Protein AF-A0A433QJF9-F1 (afdb_monomer_lite)

Secondary structure (DSSP, 8-state):
--PPP---------EEEEE-TT--EEEEEPTTTTTGGGSHHHHHHHHHHHHHH-HHHHHHHHS-HHHHHHHHTTEEETTEEETTS--BHHHHHHHHHHHHEEEETTTTEEEE---HHHHHHHT--TT-SS-HHHHHHHHHHHHHHHTHHHHHTT--

Structure (mmCIF, N/CA/C/O backbone):
data_AF-A0A433QJF9-F1
#
_entry.id   AF-A0A433QJF9-F1
#
loop_
_atom_site.group_PDB
_atom_site.id
_atom_site.type_symbol
_atom_site.label_atom_id
_atom_site.label_alt_id
_atom_site.label_comp_id
_atom_site.label_asym_id
_atom_site.label_entity_id
_atom_site.label_seq_id
_atom_site.pdbx_PDB_ins_code
_atom_site.Cartn_x
_atom_site.Cartn_y
_atom_site.Cartn_z
_atom_site.occupancy
_atom_site.B_iso_or_equiv
_atom_site.auth_seq_id
_atom_site.auth_comp_id
_atom_site.auth_asym_id
_atom_site.auth_atom_id
_atom_site.pdbx_PDB_model_num
ATOM 1 N N . MET A 1 1 ? -22.453 13.146 -1.572 1.00 35.78 1 MET A N 1
ATOM 2 C CA . MET A 1 1 ? -21.966 11.965 -2.310 1.00 35.78 1 MET A CA 1
ATOM 3 C C . MET A 1 1 ? -21.131 12.486 -3.471 1.00 35.78 1 MET A C 1
ATOM 5 O O . MET A 1 1 ? -21.698 12.904 -4.468 1.00 35.78 1 MET A O 1
ATOM 9 N N . TYR A 1 2 ? -19.816 12.614 -3.287 1.00 28.72 2 TYR A N 1
ATOM 10 C CA . TYR A 1 2 ? -18.914 13.004 -4.372 1.00 28.72 2 TYR A CA 1
ATOM 11 C C . TYR A 1 2 ? -18.282 11.728 -4.903 1.00 28.72 2 TYR A C 1
ATOM 13 O O . TYR A 1 2 ? -17.454 11.107 -4.242 1.00 28.72 2 TYR A O 1
ATOM 21 N N . PHE A 1 3 ? -18.783 11.307 -6.057 1.00 38.41 3 PHE A N 1
ATOM 22 C CA . PHE A 1 3 ? -18.191 10.264 -6.869 1.00 38.41 3 PHE A CA 1
ATOM 23 C C . PHE A 1 3 ? -16.831 10.774 -7.340 1.00 38.41 3 PHE A C 1
ATOM 25 O O . PHE A 1 3 ? -16.748 11.871 -7.896 1.00 38.41 3 PHE A O 1
ATOM 32 N N . PHE A 1 4 ? -15.773 10.003 -7.097 1.00 43.47 4 PHE A N 1
ATOM 33 C CA . PHE A 1 4 ? -14.527 10.215 -7.815 1.00 43.47 4 PHE A CA 1
ATOM 34 C C . PHE A 1 4 ? -14.845 10.088 -9.302 1.00 43.47 4 PHE A C 1
ATOM 36 O O . PHE A 1 4 ? -15.421 9.099 -9.754 1.00 43.47 4 PHE A O 1
ATOM 43 N N . VAL A 1 5 ? -14.560 11.160 -10.030 1.00 37.94 5 VAL A N 1
ATOM 44 C CA . VAL A 1 5 ? -14.693 11.220 -11.476 1.00 37.94 5 VAL A CA 1
ATOM 45 C C . VAL A 1 5 ? -13.820 10.113 -12.052 1.00 37.94 5 VAL A C 1
ATOM 47 O O . VAL A 1 5 ? -12.610 10.104 -11.834 1.00 37.94 5 VAL A O 1
ATOM 50 N N . ASN A 1 6 ? -14.457 9.191 -12.775 1.00 42.88 6 ASN A N 1
ATOM 51 C CA . ASN A 1 6 ? -13.815 8.261 -13.692 1.00 42.88 6 ASN A CA 1
ATOM 52 C C . ASN A 1 6 ? -12.911 9.055 -14.639 1.00 42.88 6 ASN A C 1
ATOM 54 O O . ASN A 1 6 ? -13.376 9.627 -15.621 1.00 42.88 6 ASN A O 1
ATOM 58 N N . ASN A 1 7 ? -11.625 9.101 -14.322 1.00 39.06 7 ASN A N 1
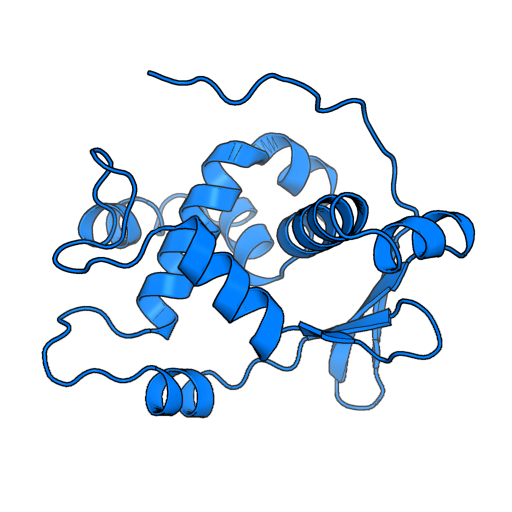ATOM 59 C CA . ASN A 1 7 ? -10.578 9.486 -15.255 1.00 39.06 7 ASN A CA 1
ATOM 60 C C . ASN A 1 7 ? -9.411 8.496 -15.137 1.00 39.06 7 ASN A C 1
ATOM 62 O O . ASN A 1 7 ? -8.244 8.868 -15.220 1.00 39.06 7 ASN A O 1
ATOM 66 N N . GLU A 1 8 ? -9.745 7.204 -15.007 1.00 44.09 8 GLU A N 1
ATOM 67 C CA . GLU A 1 8 ? -8.898 6.088 -15.443 1.00 44.09 8 GLU A CA 1
ATOM 68 C C . GLU A 1 8 ? -8.733 6.143 -16.977 1.00 44.09 8 GLU A C 1
ATOM 70 O O . GLU A 1 8 ? -9.030 5.194 -17.699 1.00 44.09 8 GLU A O 1
ATOM 75 N N . SER A 1 9 ? -8.266 7.270 -17.526 1.00 44.38 9 SER A N 1
ATOM 76 C CA . SER A 1 9 ? -7.564 7.196 -18.797 1.00 44.38 9 SER A CA 1
ATOM 77 C C . SER A 1 9 ? -6.344 6.330 -18.515 1.00 44.38 9 SER A C 1
ATOM 79 O O . SER A 1 9 ? -5.452 6.766 -17.787 1.00 44.38 9 SER A O 1
ATOM 81 N N . GLU A 1 10 ? -6.388 5.102 -19.015 1.00 51.16 10 GLU A N 1
ATOM 82 C CA . GLU A 1 10 ? -5.393 4.032 -19.006 1.00 51.16 10 GLU A CA 1
ATOM 83 C C . GLU A 1 10 ? -3.966 4.559 -19.249 1.00 51.16 10 GLU A C 1
ATOM 85 O O . GLU A 1 10 ? -3.392 4.452 -20.336 1.00 51.16 10 GLU A O 1
ATOM 90 N N . ARG A 1 11 ? -3.361 5.192 -18.242 1.00 63.88 11 ARG A N 1
ATOM 91 C CA . ARG A 1 11 ? -1.958 5.581 -18.306 1.00 63.88 11 ARG A CA 1
ATOM 92 C C . ARG A 1 11 ? -1.156 4.339 -17.987 1.00 63.88 11 ARG A C 1
ATOM 94 O O . ARG A 1 11 ? -0.933 3.994 -16.833 1.00 63.88 11 ARG A O 1
ATOM 101 N N . ASN A 1 12 ? -0.733 3.669 -19.049 1.00 76.81 12 ASN A N 1
ATOM 102 C CA . ASN A 1 12 ? 0.132 2.505 -18.962 1.00 76.81 12 ASN A CA 1
ATOM 103 C C . ASN A 1 12 ? 1.545 2.951 -18.581 1.00 76.81 12 ASN A C 1
ATOM 105 O O . ASN A 1 12 ? 2.399 3.179 -19.446 1.00 76.81 12 ASN A O 1
ATOM 109 N N . PHE A 1 13 ? 1.781 3.095 -17.279 1.00 88.12 13 PHE A N 1
ATOM 110 C CA . PHE A 1 13 ? 3.127 3.192 -16.735 1.00 88.12 13 PHE A CA 1
ATOM 111 C C . PHE A 1 13 ? 3.937 1.974 -17.174 1.00 88.12 13 PHE A C 1
ATOM 113 O O . PHE A 1 13 ? 3.467 0.835 -17.131 1.00 88.12 13 PHE A O 1
ATOM 120 N N . THR A 1 14 ? 5.168 2.210 -17.608 1.00 91.00 14 THR A N 1
ATOM 121 C CA . THR A 1 14 ? 6.115 1.122 -17.838 1.00 91.00 14 THR A CA 1
ATOM 122 C C . THR A 1 14 ? 6.835 0.876 -16.522 1.00 91.00 14 THR A C 1
ATOM 124 O O . THR A 1 14 ? 7.696 1.666 -16.153 1.00 91.00 14 THR A O 1
ATOM 127 N N . VAL A 1 15 ? 6.465 -0.184 -15.801 1.00 93.25 15 VAL A N 1
ATOM 128 C CA . VAL A 1 15 ? 7.045 -0.512 -14.489 1.00 93.25 15 VAL A CA 1
ATOM 129 C C . VAL A 1 15 ? 7.720 -1.873 -14.556 1.00 93.25 15 VAL A C 1
ATOM 131 O O . VAL A 1 15 ? 7.090 -2.855 -14.945 1.00 93.25 15 VAL A O 1
ATOM 134 N N . GLN A 1 16 ? 8.993 -1.921 -14.179 1.00 93.94 16 GLN A N 1
ATOM 135 C CA . GLN A 1 16 ? 9.732 -3.157 -13.965 1.00 93.94 16 GLN A CA 1
ATOM 136 C C . GLN A 1 16 ? 9.697 -3.513 -12.479 1.00 93.94 16 GLN A C 1
ATOM 138 O O . GLN A 1 16 ? 9.998 -2.678 -11.629 1.00 93.94 16 GLN A O 1
ATOM 143 N N . GLU A 1 17 ? 9.341 -4.759 -12.188 1.00 95.00 17 GLU A N 1
ATOM 144 C CA . GLU A 1 17 ? 9.287 -5.307 -10.835 1.00 95.00 17 GLU A CA 1
ATOM 145 C C . GLU A 1 17 ? 10.490 -6.220 -10.614 1.00 95.00 17 GLU A C 1
ATOM 147 O O . GLU A 1 17 ? 10.790 -7.069 -11.459 1.00 95.00 17 GLU A O 1
ATOM 152 N N . ALA A 1 18 ? 11.192 -6.041 -9.500 1.00 94.62 18 ALA A N 1
ATOM 153 C CA . ALA A 1 18 ? 12.363 -6.842 -9.160 1.00 94.62 18 ALA A CA 1
ATOM 154 C C . ALA A 1 18 ? 12.566 -6.911 -7.642 1.00 94.62 18 ALA A C 1
ATOM 156 O O . ALA A 1 18 ? 11.804 -6.337 -6.864 1.00 94.62 18 ALA A O 1
ATOM 157 N N . TYR A 1 19 ? 13.622 -7.603 -7.231 1.00 93.69 19 TYR A N 1
ATOM 158 C CA . TYR A 1 19 ? 14.161 -7.544 -5.879 1.00 93.69 19 TYR A CA 1
ATOM 159 C C . TYR A 1 19 ? 15.596 -7.027 -5.960 1.00 93.69 19 TYR A C 1
ATOM 161 O O . TYR A 1 19 ? 16.318 -7.398 -6.890 1.00 93.69 19 TYR A O 1
ATOM 169 N N . ASP A 1 20 ? 15.988 -6.144 -5.045 1.00 90.00 20 ASP A N 1
ATOM 170 C CA . ASP A 1 20 ? 17.374 -5.683 -4.952 1.00 90.00 20 ASP A CA 1
ATOM 171 C C . ASP A 1 20 ? 18.281 -6.720 -4.260 1.00 90.00 20 ASP A C 1
ATOM 173 O O . ASP A 1 20 ? 17.870 -7.848 -3.969 1.00 90.00 20 ASP A O 1
ATOM 177 N N . SER A 1 21 ? 19.546 -6.355 -4.034 1.00 89.88 21 SER A N 1
ATOM 178 C CA . SER A 1 21 ? 20.533 -7.225 -3.384 1.00 89.88 21 SER A CA 1
ATOM 179 C C . SER A 1 21 ? 20.188 -7.585 -1.941 1.00 89.88 21 SER A C 1
ATOM 181 O O . SER A 1 21 ? 20.640 -8.627 -1.470 1.00 89.88 21 SER A O 1
ATOM 183 N N . ASP A 1 22 ? 19.389 -6.758 -1.269 1.00 89.50 22 ASP A N 1
ATOM 184 C CA . ASP A 1 22 ? 18.980 -6.946 0.123 1.00 89.50 22 ASP A CA 1
ATOM 185 C C . ASP A 1 22 ? 17.639 -7.698 0.225 1.00 89.50 22 ASP A C 1
ATOM 187 O O . ASP A 1 22 ? 17.163 -8.021 1.315 1.00 89.50 22 ASP A O 1
ATOM 191 N N . GLY A 1 23 ? 17.049 -8.061 -0.921 1.00 91.56 23 GLY A N 1
ATOM 192 C CA . GLY A 1 23 ? 15.788 -8.791 -1.008 1.00 91.56 23 GLY A CA 1
ATOM 193 C C . GLY A 1 23 ? 14.556 -7.897 -0.864 1.00 91.56 23 GLY A C 1
ATOM 194 O O . GLY A 1 23 ? 13.447 -8.412 -0.678 1.00 91.56 23 GLY A O 1
ATOM 195 N N . CYS A 1 24 ? 14.713 -6.579 -0.973 1.00 92.00 24 CYS A N 1
ATOM 196 C CA . CYS A 1 24 ? 13.612 -5.627 -0.931 1.00 92.00 24 CYS A CA 1
ATOM 197 C C . CYS A 1 24 ? 12.914 -5.568 -2.293 1.00 92.00 24 CYS A C 1
ATOM 199 O O . CYS A 1 24 ? 13.543 -5.597 -3.351 1.00 92.00 24 CYS A O 1
ATOM 201 N N . PHE A 1 25 ? 11.581 -5.507 -2.280 1.00 94.94 25 PHE A N 1
ATOM 202 C CA . PHE A 1 25 ? 10.791 -5.422 -3.509 1.00 94.94 25 PHE A CA 1
ATOM 203 C C . PHE A 1 25 ? 10.943 -4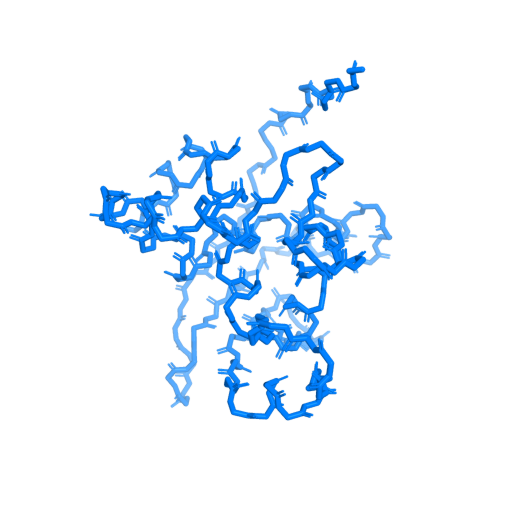.035 -4.135 1.00 94.94 25 PHE A C 1
ATOM 205 O O . PHE A 1 25 ? 10.813 -3.027 -3.442 1.00 94.94 25 PHE A O 1
ATOM 212 N N . THR A 1 26 ? 11.181 -3.983 -5.443 1.00 94.81 26 THR A N 1
ATOM 213 C CA . THR A 1 26 ? 11.459 -2.739 -6.163 1.00 94.81 26 THR A CA 1
ATOM 214 C C . THR A 1 26 ? 10.517 -2.531 -7.339 1.00 94.81 26 THR A C 1
ATOM 216 O O . THR A 1 26 ? 10.123 -3.478 -8.024 1.00 94.81 26 THR A O 1
ATOM 219 N N . LEU A 1 27 ? 10.177 -1.263 -7.576 1.00 94.75 27 LEU A N 1
ATOM 220 C CA . LEU A 1 27 ? 9.400 -0.796 -8.719 1.00 94.75 27 LEU A CA 1
ATOM 221 C C . LEU A 1 27 ? 10.200 0.267 -9.469 1.00 94.75 27 LEU A C 1
ATOM 223 O O . LEU A 1 27 ? 10.332 1.395 -8.995 1.00 94.75 27 LEU A O 1
ATOM 227 N N . THR A 1 28 ? 10.716 -0.078 -10.647 1.00 93.94 28 THR A N 1
ATOM 228 C CA . THR A 1 28 ? 11.453 0.852 -11.511 1.00 93.94 28 THR A CA 1
ATOM 229 C C . THR A 1 28 ? 10.557 1.361 -12.626 1.00 93.94 28 THR A C 1
ATOM 231 O O . THR A 1 28 ? 10.115 0.604 -13.491 1.00 93.94 28 THR A O 1
ATOM 234 N N . PHE A 1 29 ? 10.305 2.665 -12.625 1.00 92.38 29 PHE A N 1
ATOM 235 C CA . PHE A 1 29 ? 9.496 3.326 -13.638 1.00 92.38 29 PHE A CA 1
ATOM 236 C C . PHE A 1 29 ? 10.329 3.679 -14.873 1.00 92.38 29 PHE A C 1
ATOM 238 O O . PHE A 1 29 ? 11.474 4.125 -14.792 1.00 92.38 29 PHE A O 1
ATOM 245 N N . GLY A 1 30 ? 9.730 3.520 -16.050 1.00 90.75 30 GLY A N 1
ATOM 246 C CA . GLY A 1 30 ? 10.358 3.831 -17.322 1.00 90.75 30 GLY A CA 1
ATOM 247 C C . GLY A 1 30 ? 10.708 5.314 -17.447 1.00 90.75 30 GLY A C 1
ATOM 248 O O . GLY A 1 30 ? 10.026 6.196 -16.927 1.00 90.75 30 GLY A O 1
ATOM 249 N N . LYS A 1 31 ? 11.745 5.620 -18.235 1.00 89.06 31 LYS A N 1
ATOM 250 C CA . LYS A 1 31 ? 12.277 6.986 -18.409 1.00 89.06 31 LYS A CA 1
ATOM 251 C C . LYS A 1 31 ? 11.212 8.036 -18.763 1.00 89.06 31 LYS A C 1
ATOM 253 O O . LYS A 1 31 ? 11.314 9.186 -18.343 1.00 89.06 31 LYS A O 1
ATOM 258 N N . ARG A 1 32 ? 10.196 7.650 -19.542 1.00 88.00 32 ARG A N 1
ATOM 259 C CA . ARG A 1 32 ? 9.093 8.534 -19.962 1.00 88.00 32 ARG A CA 1
ATOM 260 C C . ARG A 1 32 ? 8.156 8.930 -18.814 1.00 88.00 32 ARG A C 1
ATOM 262 O O . ARG A 1 32 ? 7.504 9.968 -18.909 1.00 88.00 32 ARG A O 1
ATOM 269 N N . ASP A 1 33 ? 8.110 8.117 -17.763 1.00 88.81 33 ASP A N 1
ATOM 270 C CA . ASP A 1 33 ? 7.218 8.269 -16.616 1.00 88.81 33 ASP A CA 1
ATOM 271 C C . ASP A 1 33 ? 7.874 9.085 -15.489 1.00 88.81 33 ASP A C 1
ATOM 273 O O . ASP A 1 33 ? 7.182 9.683 -14.671 1.00 88.81 33 ASP A O 1
ATOM 277 N N . LEU A 1 34 ? 9.205 9.241 -15.515 1.00 86.81 34 LEU A N 1
ATOM 278 C CA . LEU A 1 34 ? 9.961 10.065 -14.559 1.00 86.81 34 LEU A CA 1
ATOM 279 C C . LEU A 1 34 ? 9.507 11.530 -14.512 1.00 86.81 34 LEU A C 1
ATOM 281 O O . LEU A 1 34 ? 9.717 12.213 -13.513 1.00 86.81 34 LEU A O 1
ATOM 285 N N . LYS A 1 35 ? 8.886 12.035 -15.585 1.00 86.69 35 LYS A N 1
ATOM 286 C CA . LYS A 1 35 ? 8.323 13.392 -15.610 1.00 86.69 35 LYS A CA 1
ATOM 287 C C . LYS A 1 35 ? 7.221 13.584 -14.562 1.00 86.69 35 LYS A C 1
ATOM 289 O O . LYS A 1 35 ? 7.098 14.682 -14.039 1.00 86.69 35 LYS A O 1
ATOM 294 N N . TYR A 1 36 ? 6.471 12.529 -14.235 1.00 85.75 36 TYR A N 1
ATOM 295 C CA . TYR A 1 36 ? 5.387 12.590 -13.256 1.00 85.75 36 TYR A CA 1
ATOM 296 C C . TYR A 1 36 ? 5.912 12.684 -11.826 1.00 85.75 36 TYR A C 1
ATOM 298 O O . TYR A 1 36 ? 5.277 13.295 -10.986 1.00 85.75 36 TYR A O 1
ATOM 306 N N . MET A 1 37 ? 7.113 12.171 -11.559 1.00 85.06 37 MET A N 1
ATOM 307 C CA . MET A 1 37 ? 7.726 12.263 -10.229 1.00 85.06 37 MET A CA 1
ATOM 308 C C . MET A 1 37 ? 8.176 13.683 -9.868 1.00 85.06 37 MET A C 1
ATOM 310 O O . MET A 1 37 ? 8.452 13.966 -8.709 1.00 85.06 37 MET A O 1
ATOM 314 N N . LYS A 1 38 ? 8.294 14.568 -10.864 1.00 80.81 38 LYS A N 1
ATOM 315 C CA . LYS A 1 38 ? 8.719 15.965 -10.688 1.00 80.81 38 LYS A CA 1
ATOM 316 C C . LYS A 1 38 ? 7.542 16.936 -10.587 1.00 80.81 38 LYS A C 1
ATOM 318 O O . LYS A 1 38 ? 7.764 18.123 -10.371 1.00 80.81 38 LYS A O 1
ATOM 323 N N . ASP A 1 39 ? 6.327 16.440 -10.789 1.00 82.19 39 ASP A N 1
ATOM 324 C CA . ASP A 1 39 ? 5.092 17.212 -10.829 1.00 82.19 39 ASP A CA 1
ATOM 325 C C . ASP A 1 39 ? 4.229 16.839 -9.610 1.00 82.19 39 ASP A C 1
ATOM 327 O O . ASP A 1 39 ? 3.951 15.651 -9.434 1.00 82.19 39 ASP A O 1
ATOM 331 N N . PRO A 1 40 ? 3.808 17.796 -8.760 1.00 78.12 40 PRO A N 1
ATOM 332 C CA . PRO A 1 40 ? 2.965 17.512 -7.596 1.00 78.12 40 PRO A CA 1
ATOM 333 C C . PRO A 1 40 ? 1.654 16.789 -7.927 1.00 78.12 40 PRO A C 1
ATOM 335 O O . PRO A 1 40 ? 1.205 15.967 -7.136 1.00 78.12 40 PRO A O 1
ATOM 338 N N . ASP A 1 41 ? 1.067 17.035 -9.099 1.00 80.31 41 ASP A N 1
ATOM 339 C CA . ASP A 1 41 ? -0.133 16.307 -9.534 1.00 80.31 41 ASP A CA 1
ATOM 340 C C . ASP A 1 41 ? 0.240 14.953 -10.169 1.00 80.31 41 ASP A C 1
ATOM 342 O O . ASP A 1 41 ? -0.496 13.966 -10.099 1.00 80.31 41 ASP A O 1
ATOM 346 N N . GLY A 1 42 ? 1.422 14.877 -10.784 1.00 84.56 42 GLY A N 1
ATOM 347 C CA . GLY A 1 42 ? 1.953 13.662 -11.391 1.00 84.56 42 GLY A CA 1
ATOM 348 C C . GLY A 1 42 ? 2.364 12.598 -10.371 1.00 84.56 42 GLY A C 1
ATOM 349 O O . GLY A 1 42 ? 2.192 11.406 -10.642 1.00 84.56 42 GLY A O 1
ATOM 350 N N . ILE A 1 43 ? 2.876 12.994 -9.203 1.00 87.19 43 ILE A N 1
ATOM 351 C CA . ILE A 1 43 ? 3.355 12.047 -8.189 1.00 87.19 43 ILE A CA 1
ATOM 352 C C . ILE A 1 43 ? 2.202 11.238 -7.587 1.00 87.19 43 ILE A C 1
ATOM 354 O O . ILE A 1 43 ? 2.385 10.057 -7.304 1.00 87.19 43 ILE A O 1
ATOM 358 N N . GLU A 1 44 ? 0.991 11.801 -7.499 1.00 90.00 44 GLU A N 1
ATOM 359 C CA . GLU A 1 44 ? -0.190 11.048 -7.057 1.00 90.00 44 GLU A CA 1
ATOM 360 C C . GLU A 1 44 ? -0.489 9.861 -7.987 1.00 90.00 44 GLU A C 1
ATOM 362 O O . GLU A 1 44 ? -0.850 8.781 -7.518 1.00 90.00 44 GLU A O 1
ATOM 367 N N . LEU A 1 45 ? -0.265 10.015 -9.298 1.00 91.38 45 LEU A N 1
ATOM 368 C CA . LEU A 1 45 ? -0.418 8.922 -10.265 1.00 91.38 45 LEU A CA 1
ATOM 369 C C . LEU A 1 45 ? 0.653 7.841 -10.079 1.00 91.38 45 LEU A C 1
ATOM 371 O O . LEU A 1 45 ? 0.363 6.655 -10.220 1.00 91.38 45 LEU A O 1
ATOM 375 N N . VAL A 1 46 ? 1.884 8.240 -9.748 1.00 91.56 46 VAL A N 1
ATOM 376 C CA . VAL A 1 46 ? 2.984 7.308 -9.446 1.00 91.56 46 VAL A CA 1
ATOM 377 C C . VAL A 1 46 ? 2.665 6.520 -8.177 1.00 91.56 46 VAL A C 1
ATOM 379 O O . VAL A 1 46 ? 2.753 5.296 -8.180 1.00 91.56 46 VAL A O 1
ATOM 382 N N . TYR A 1 47 ? 2.226 7.197 -7.118 1.00 93.75 47 TYR A N 1
ATOM 383 C CA . TYR A 1 47 ? 1.821 6.577 -5.857 1.00 93.75 47 TYR A CA 1
ATOM 384 C C . TYR A 1 47 ? 0.639 5.630 -6.022 1.00 93.75 47 TYR A C 1
ATOM 386 O O . TYR A 1 47 ? 0.653 4.524 -5.483 1.00 93.75 47 TYR A O 1
ATOM 394 N N . HIS A 1 48 ? -0.352 6.014 -6.824 1.00 94.62 48 HIS A N 1
ATOM 395 C CA . HIS A 1 48 ? -1.442 5.120 -7.186 1.00 94.62 48 HIS A CA 1
ATOM 396 C C . HIS A 1 48 ? -0.915 3.847 -7.871 1.00 94.62 48 HIS A C 1
ATOM 398 O O . HIS A 1 48 ? -1.274 2.738 -7.479 1.00 94.62 48 HIS A O 1
ATOM 404 N N . GLU A 1 49 ? -0.009 3.987 -8.843 1.00 95.06 49 GLU A N 1
ATOM 405 C CA . GLU A 1 49 ? 0.579 2.854 -9.568 1.00 95.06 49 GLU A CA 1
ATOM 406 C C . GLU A 1 49 ? 1.455 1.954 -8.668 1.00 95.06 49 GLU A C 1
ATOM 408 O O . GLU A 1 49 ? 1.491 0.736 -8.879 1.00 95.06 49 GLU A O 1
ATOM 413 N N . ILE A 1 50 ? 2.110 2.525 -7.646 1.00 95.56 50 ILE A N 1
ATOM 414 C CA . ILE A 1 50 ? 2.805 1.784 -6.578 1.00 95.56 50 ILE A CA 1
ATOM 415 C C . ILE A 1 50 ? 1.802 0.963 -5.766 1.00 95.56 50 ILE A C 1
ATOM 417 O O . ILE A 1 50 ? 1.985 -0.245 -5.617 1.00 95.56 50 ILE A O 1
ATOM 421 N N . LEU A 1 51 ? 0.715 1.577 -5.286 1.00 97.06 51 LEU A N 1
ATOM 422 C CA . LEU A 1 51 ? -0.303 0.886 -4.489 1.00 97.06 51 LEU A CA 1
ATOM 423 C C . LEU A 1 51 ? -0.979 -0.254 -5.264 1.00 97.06 51 LEU A C 1
ATOM 425 O O . LEU A 1 51 ? -1.238 -1.307 -4.684 1.00 97.06 51 LEU A O 1
ATOM 429 N N . LEU A 1 52 ? -1.196 -0.105 -6.577 1.00 96.50 52 LEU A N 1
ATOM 430 C CA . LEU A 1 52 ? -1.701 -1.192 -7.429 1.00 96.50 52 LEU A CA 1
ATOM 431 C C . LEU A 1 52 ? -0.773 -2.422 -7.455 1.00 96.50 52 LEU A C 1
ATOM 433 O O . LEU A 1 52 ? -1.236 -3.539 -7.703 1.00 96.50 52 LEU A O 1
ATOM 437 N N . ARG A 1 53 ? 0.529 -2.230 -7.203 1.00 96.19 53 ARG A N 1
ATOM 438 C CA . ARG A 1 53 ? 1.551 -3.293 -7.178 1.00 96.19 53 ARG A CA 1
ATOM 439 C C . ARG A 1 53 ? 2.001 -3.679 -5.785 1.00 96.19 53 ARG A C 1
ATOM 441 O O . ARG A 1 53 ? 2.815 -4.594 -5.644 1.00 96.19 53 ARG A O 1
ATOM 448 N N . ASP A 1 54 ? 1.477 -3.008 -4.767 1.00 96.44 54 ASP A N 1
ATOM 449 C CA . ASP A 1 54 ? 1.906 -3.221 -3.403 1.00 96.44 54 ASP A CA 1
ATOM 450 C C . ASP A 1 54 ? 1.652 -4.684 -2.986 1.00 96.44 54 ASP A C 1
ATOM 452 O O . ASP A 1 54 ? 0.553 -5.215 -3.199 1.00 96.44 54 ASP A O 1
ATOM 456 N N . PRO A 1 55 ? 2.643 -5.366 -2.383 1.00 94.94 55 PRO A N 1
ATOM 457 C CA . PRO A 1 55 ? 2.502 -6.760 -1.979 1.00 94.94 55 PRO A CA 1
ATOM 458 C C . PRO A 1 55 ? 1.312 -7.039 -1.049 1.00 94.94 55 PRO A C 1
ATOM 460 O O . PRO A 1 55 ? 0.717 -8.114 -1.132 1.00 94.94 55 PRO A O 1
ATOM 463 N N . ILE A 1 56 ? 0.939 -6.101 -0.171 1.00 94.50 56 ILE A N 1
ATOM 464 C CA . ILE A 1 56 ? -0.212 -6.248 0.732 1.00 94.50 56 ILE A CA 1
ATOM 465 C C . ILE A 1 56 ? -1.511 -6.132 -0.067 1.00 94.50 56 ILE A C 1
ATOM 467 O O . ILE A 1 56 ? -2.387 -6.985 0.075 1.00 94.50 56 ILE A O 1
ATOM 471 N N . VAL A 1 57 ? -1.609 -5.136 -0.951 1.00 94.88 57 VAL A N 1
ATOM 472 C CA . VAL A 1 57 ? -2.773 -4.941 -1.833 1.00 94.88 57 VAL A CA 1
ATOM 473 C C . VAL A 1 57 ? -2.982 -6.159 -2.734 1.00 94.88 57 VAL A C 1
ATOM 475 O O . VAL A 1 57 ? -4.079 -6.711 -2.803 1.00 94.88 57 VAL A O 1
ATOM 478 N N . ARG A 1 58 ? -1.920 -6.666 -3.363 1.00 93.62 58 ARG A N 1
ATOM 479 C CA . ARG A 1 58 ? -1.989 -7.876 -4.199 1.00 93.62 58 ARG A CA 1
ATOM 480 C C . ARG A 1 58 ? -2.301 -9.140 -3.402 1.00 93.62 58 ARG A C 1
ATOM 482 O O . ARG A 1 58 ? -2.932 -10.055 -3.932 1.00 93.62 58 ARG A O 1
ATOM 489 N N . LYS A 1 59 ? -1.904 -9.210 -2.127 1.00 91.88 59 LYS A N 1
ATOM 490 C CA . LYS A 1 59 ? -2.299 -10.319 -1.248 1.00 91.88 59 LYS A CA 1
ATOM 491 C C . LYS A 1 59 ? -3.815 -10.362 -1.058 1.00 91.88 59 LYS A C 1
ATOM 493 O O . LYS A 1 59 ? -4.386 -11.449 -1.070 1.00 91.88 59 LYS A O 1
ATOM 498 N N . PHE A 1 60 ? -4.475 -9.210 -0.960 1.00 91.31 60 PHE A N 1
ATOM 499 C CA . PHE A 1 60 ? -5.936 -9.143 -0.881 1.00 91.31 60 PHE A CA 1
ATOM 500 C C . PHE A 1 60 ? -6.619 -9.726 -2.120 1.00 91.31 60 PHE A C 1
ATOM 502 O O . PHE A 1 60 ? -7.586 -10.473 -1.978 1.00 91.31 60 PHE A O 1
ATOM 509 N N . ALA A 1 61 ? -6.059 -9.486 -3.308 1.00 89.25 61 ALA A N 1
ATOM 510 C CA . ALA A 1 61 ? -6.559 -10.060 -4.557 1.00 89.25 61 ALA A CA 1
ATOM 511 C C . ALA A 1 61 ? -6.470 -11.595 -4.607 1.00 89.25 61 ALA A C 1
ATOM 513 O O . ALA A 1 61 ? -7.283 -12.240 -5.268 1.00 89.25 61 ALA A O 1
ATOM 514 N N . ARG A 1 62 ? -5.491 -12.185 -3.908 1.00 84.50 62 ARG A N 1
ATOM 515 C CA . ARG A 1 62 ? -5.259 -13.639 -3.872 1.00 84.50 62 ARG A CA 1
ATOM 516 C C . ARG A 1 62 ? -6.085 -14.368 -2.805 1.00 84.50 62 ARG A C 1
ATOM 518 O O . ARG A 1 62 ? -6.278 -15.574 -2.924 1.00 84.50 62 ARG A O 1
ATOM 525 N N . SER A 1 63 ? -6.562 -13.677 -1.768 1.00 76.06 63 SER A N 1
ATOM 526 C CA . SER A 1 63 ? -7.260 -14.304 -0.633 1.00 76.06 63 SER A CA 1
ATOM 527 C C . SER A 1 63 ? -8.252 -13.343 0.038 1.00 76.06 63 SER A C 1
ATOM 529 O O . SER A 1 63 ? -8.017 -12.884 1.151 1.00 76.06 63 SER A O 1
ATOM 531 N N . SER A 1 64 ? -9.347 -13.003 -0.646 1.00 64.88 64 SER A N 1
ATOM 532 C CA . SER A 1 64 ? -10.230 -11.883 -0.278 1.00 64.88 64 SER A CA 1
ATOM 533 C C . SER A 1 64 ? -11.182 -12.138 0.900 1.00 64.88 64 SER A C 1
ATOM 535 O O . SER A 1 64 ? -11.546 -11.184 1.587 1.00 64.88 64 SER A O 1
ATOM 537 N N . ASN A 1 65 ? -11.599 -13.385 1.151 1.00 62.12 65 ASN A N 1
ATOM 538 C CA . ASN A 1 65 ? -12.722 -13.654 2.066 1.00 62.12 65 ASN A CA 1
ATOM 539 C C . ASN A 1 65 ? -12.413 -13.381 3.549 1.00 62.12 65 ASN A C 1
ATOM 541 O O . ASN A 1 65 ? -13.293 -12.907 4.262 1.00 62.12 65 ASN A O 1
ATOM 545 N N . ASP A 1 66 ? -11.175 -13.578 4.005 1.00 66.44 66 ASP A N 1
ATOM 546 C CA . ASP A 1 66 ? -10.825 -13.406 5.427 1.00 66.44 66 ASP A CA 1
ATOM 547 C C . ASP A 1 66 ? -10.563 -11.940 5.820 1.00 66.44 66 ASP A C 1
ATOM 549 O O . ASP A 1 66 ? -10.576 -11.583 7.001 1.00 66.44 66 ASP A O 1
ATOM 553 N N . TYR A 1 67 ? -10.317 -11.062 4.844 1.00 69.88 67 TYR A N 1
ATOM 554 C CA . TYR A 1 67 ? -9.926 -9.675 5.106 1.00 69.88 67 TYR A CA 1
ATOM 555 C C . TYR A 1 67 ? -11.110 -8.728 5.272 1.00 69.88 67 TYR A C 1
ATOM 557 O O . TYR A 1 67 ? -11.012 -7.773 6.045 1.00 69.88 67 TYR A O 1
ATOM 565 N N . TRP A 1 68 ? -12.232 -8.997 4.599 1.00 67.19 68 TRP A N 1
ATOM 566 C CA . TRP A 1 68 ? -13.411 -8.135 4.672 1.00 67.19 68 TRP A CA 1
ATOM 567 C C . TRP A 1 68 ? -13.969 -8.038 6.094 1.00 67.19 68 TRP A C 1
ATOM 569 O O . TRP A 1 68 ? -14.121 -6.934 6.618 1.00 67.19 68 TRP A O 1
ATOM 579 N N . GLU A 1 69 ? -14.209 -9.181 6.739 1.00 71.38 69 GLU A N 1
ATOM 580 C CA . GLU A 1 69 ? -14.758 -9.220 8.101 1.00 71.38 69 GLU A CA 1
ATOM 581 C C . GLU A 1 69 ? -13.819 -8.545 9.105 1.00 71.38 69 GLU A C 1
ATOM 583 O O . GLU A 1 69 ? -14.259 -7.801 9.983 1.00 71.38 69 GLU A O 1
ATOM 588 N N . ARG A 1 70 ? -12.504 -8.713 8.923 1.00 79.75 70 ARG A N 1
ATOM 589 C CA . ARG A 1 70 ? -11.502 -8.070 9.772 1.00 79.75 70 ARG A CA 1
ATOM 590 C C . ARG A 1 70 ? -11.476 -6.550 9.598 1.00 79.75 70 ARG A C 1
ATOM 592 O O . ARG A 1 70 ? -11.459 -5.828 10.592 1.00 79.75 70 ARG A O 1
ATOM 599 N N . TYR A 1 71 ? -11.442 -6.048 8.362 1.00 83.00 71 TYR A N 1
ATOM 600 C CA . TYR A 1 71 ? -11.239 -4.615 8.129 1.00 83.00 71 TYR A CA 1
ATOM 601 C C . TYR A 1 71 ? -12.514 -3.785 8.236 1.00 83.00 71 TYR A C 1
ATOM 603 O O . TYR A 1 71 ? -12.447 -2.606 8.583 1.00 83.00 71 TYR A O 1
ATOM 611 N N . ARG A 1 72 ? -13.688 -4.396 8.057 1.00 79.31 72 ARG A N 1
ATOM 612 C CA . ARG A 1 72 ? -14.972 -3.727 8.296 1.00 79.31 72 ARG A CA 1
ATOM 613 C C . ARG A 1 72 ? -15.103 -3.203 9.727 1.00 79.31 72 ARG A C 1
ATOM 615 O O . ARG A 1 72 ? -15.667 -2.133 9.920 1.00 79.31 72 ARG A O 1
ATOM 622 N N . ALA A 1 73 ? -14.555 -3.913 10.715 1.00 85.06 73 ALA A N 1
ATOM 623 C CA . ALA A 1 73 ? -14.595 -3.490 12.116 1.00 85.06 73 ALA A CA 1
ATOM 624 C C . ALA A 1 73 ? -13.740 -2.239 12.405 1.00 85.06 73 ALA A C 1
ATOM 626 O O . ALA A 1 73 ? -14.020 -1.515 13.358 1.00 85.06 73 ALA A O 1
ATOM 627 N N . VAL A 1 74 ? -12.721 -1.965 11.582 1.00 89.31 74 VAL A N 1
ATOM 628 C CA . VAL A 1 74 ? -11.788 -0.838 11.770 1.00 89.31 74 VAL A CA 1
ATOM 629 C C . VAL A 1 74 ? -12.039 0.332 10.813 1.00 89.31 74 VAL A C 1
ATOM 631 O O . VAL A 1 74 ? -11.429 1.388 10.975 1.00 89.31 74 VAL A O 1
ATOM 634 N N . ILE A 1 75 ? -12.960 0.193 9.852 1.00 91.62 75 ILE A N 1
ATOM 635 C CA . ILE A 1 75 ? -13.320 1.233 8.877 1.00 91.62 75 ILE A CA 1
ATOM 636 C C . ILE A 1 75 ? -14.705 1.796 9.195 1.00 91.62 75 ILE A C 1
ATOM 638 O O . ILE A 1 75 ? -15.706 1.085 9.216 1.00 91.62 75 ILE A O 1
ATOM 642 N N . ARG A 1 76 ? -14.787 3.118 9.344 1.00 90.75 76 ARG A N 1
ATOM 643 C CA . ARG A 1 76 ? -16.046 3.865 9.314 1.00 90.75 76 ARG A CA 1
ATOM 644 C C . ARG A 1 76 ? -16.248 4.427 7.910 1.00 90.75 76 ARG A C 1
ATOM 646 O O . ARG A 1 76 ? -15.341 5.060 7.386 1.00 90.75 76 ARG A O 1
ATOM 653 N N . THR A 1 77 ? -17.421 4.225 7.314 1.00 87.38 77 THR A N 1
ATOM 654 C CA . THR A 1 77 ? -17.722 4.659 5.935 1.00 87.38 77 THR A CA 1
ATOM 655 C C . THR A 1 77 ? -18.231 6.101 5.841 1.00 87.38 77 THR A C 1
ATOM 657 O O . THR A 1 77 ? -18.057 6.739 4.807 1.00 87.38 77 THR A O 1
ATOM 660 N N . GLU A 1 78 ? -18.806 6.651 6.918 1.00 88.12 78 GLU A N 1
ATOM 661 C CA . GLU A 1 78 ? -19.386 8.002 6.935 1.00 88.12 78 GLU A CA 1
ATOM 662 C C . GLU A 1 78 ? -18.946 8.828 8.169 1.00 88.12 78 GLU A C 1
ATOM 664 O O . GLU A 1 78 ? -19.483 8.650 9.274 1.00 88.12 78 GLU A O 1
ATOM 669 N N . PRO A 1 79 ? -17.959 9.742 8.024 1.00 89.50 79 PRO A N 1
ATOM 670 C CA . PRO A 1 79 ? -17.065 9.891 6.865 1.00 89.50 79 PRO A CA 1
ATOM 671 C C . PRO A 1 79 ? -16.082 8.713 6.758 1.00 89.50 79 PRO A C 1
ATOM 673 O O . PRO A 1 79 ? -15.833 8.048 7.760 1.00 89.50 79 PRO A O 1
ATOM 676 N N . LEU A 1 80 ? -15.501 8.492 5.573 1.00 92.38 80 LEU A N 1
ATOM 677 C CA . LEU A 1 80 ? -14.537 7.416 5.330 1.00 92.38 80 LEU A CA 1
ATOM 678 C C . LEU A 1 80 ? -13.231 7.632 6.122 1.00 92.38 80 LEU A C 1
ATOM 680 O O . LEU A 1 80 ? -12.436 8.519 5.794 1.00 92.38 80 LEU A O 1
ATOM 684 N N . ARG A 1 81 ? -13.020 6.845 7.182 1.00 93.88 81 ARG A N 1
ATOM 685 C CA . ARG A 1 81 ? -11.881 6.962 8.114 1.00 93.88 81 ARG A CA 1
ATOM 686 C C . ARG A 1 81 ? -11.687 5.698 8.954 1.00 93.88 81 ARG A C 1
ATOM 688 O O . ARG A 1 81 ? -12.546 4.819 8.954 1.00 93.88 81 ARG A O 1
ATOM 695 N N . ILE A 1 82 ? -10.605 5.647 9.724 1.00 93.44 82 ILE A N 1
ATOM 696 C CA . ILE A 1 82 ? -10.411 4.625 10.761 1.00 93.44 82 ILE A CA 1
ATOM 697 C C . ILE A 1 82 ? -11.376 4.875 11.932 1.00 93.44 82 ILE A C 1
ATOM 699 O O . ILE A 1 82 ? -11.643 6.020 12.315 1.00 93.44 82 ILE A O 1
ATOM 703 N N . VAL A 1 83 ? -11.970 3.806 12.465 1.00 90.56 83 VAL A N 1
ATOM 704 C CA . VAL A 1 83 ? -12.966 3.880 13.544 1.00 90.56 83 VAL A CA 1
ATOM 705 C C . VAL A 1 83 ? -12.386 4.561 14.786 1.00 90.56 83 VAL A C 1
ATOM 707 O O . VAL A 1 83 ? -11.236 4.344 15.141 1.00 90.56 83 VAL A O 1
ATOM 710 N N . ASN A 1 84 ? -13.187 5.399 15.447 1.00 85.62 84 ASN A N 1
ATOM 711 C CA . ASN A 1 84 ? -12.818 6.133 16.666 1.00 85.62 84 ASN A CA 1
ATOM 712 C C . ASN A 1 84 ? -11.574 7.035 16.574 1.00 85.62 84 ASN A C 1
ATOM 714 O O . ASN A 1 84 ? -11.180 7.598 17.589 1.00 85.62 84 ASN A O 1
ATOM 718 N N . THR A 1 85 ? -11.023 7.272 15.381 1.00 86.56 85 THR A N 1
ATOM 719 C CA . THR A 1 85 ? -9.930 8.228 15.176 1.00 86.56 85 THR A CA 1
ATOM 720 C C . THR A 1 85 ? -10.342 9.349 14.215 1.00 86.56 85 THR A C 1
ATOM 722 O O . THR A 1 85 ? -11.453 9.391 13.665 1.00 86.56 85 THR A O 1
ATOM 725 N N . ARG A 1 86 ? -9.438 10.312 14.011 1.00 88.31 86 ARG A N 1
ATOM 726 C CA . ARG A 1 86 ? -9.554 11.334 12.955 1.00 88.31 86 ARG A CA 1
ATOM 727 C C . ARG A 1 86 ? -8.817 10.938 11.670 1.00 88.31 86 ARG A C 1
ATOM 729 O O . ARG A 1 86 ? -8.797 11.731 10.730 1.00 88.31 86 ARG A O 1
ATOM 736 N N . TRP A 1 87 ? -8.231 9.743 11.617 1.00 91.56 87 TRP A N 1
ATOM 737 C CA . TRP A 1 87 ? -7.379 9.304 10.516 1.00 91.56 87 TRP A CA 1
ATOM 738 C C . TRP A 1 87 ? -8.201 8.993 9.272 1.00 91.56 87 TRP A C 1
ATOM 740 O O . TRP A 1 87 ? -8.888 7.973 9.181 1.00 91.56 87 TRP A O 1
ATOM 750 N N . LYS A 1 88 ? -8.138 9.898 8.297 1.00 95.06 88 LYS A N 1
ATOM 751 C CA . LYS A 1 88 ? -8.712 9.683 6.968 1.00 95.06 88 LYS A CA 1
ATOM 752 C C . LYS A 1 88 ? -7.926 8.586 6.256 1.00 95.06 88 LYS A C 1
ATOM 754 O O . LYS A 1 88 ? -6.705 8.556 6.359 1.00 95.06 88 LYS A O 1
ATOM 759 N N . ILE A 1 89 ? -8.617 7.758 5.471 1.00 94.88 89 ILE A N 1
ATOM 760 C CA . ILE A 1 89 ? -7.977 6.684 4.693 1.00 94.88 89 ILE A CA 1
ATOM 761 C C . ILE A 1 89 ? -6.850 7.227 3.806 1.00 94.88 89 ILE A C 1
ATOM 763 O O . ILE A 1 89 ? -5.774 6.647 3.796 1.00 94.88 89 ILE A O 1
ATOM 767 N N . LYS A 1 90 ? -7.064 8.368 3.132 1.00 93.62 90 LYS A N 1
ATOM 768 C CA . LYS A 1 90 ? -6.030 9.000 2.298 1.00 93.62 90 LYS A CA 1
ATOM 769 C C . LYS A 1 90 ? -4.760 9.312 3.097 1.00 93.62 90 LYS A C 1
ATOM 771 O O . LYS A 1 90 ? -3.693 8.900 2.683 1.00 93.62 90 LYS A O 1
ATOM 776 N N . ASN A 1 91 ? -4.887 9.969 4.252 1.00 94.44 91 ASN A N 1
ATOM 777 C CA . ASN A 1 91 ? -3.733 10.339 5.073 1.00 94.44 91 ASN A CA 1
ATOM 778 C C . ASN A 1 91 ? -2.934 9.104 5.509 1.00 94.44 91 ASN A C 1
ATOM 780 O O . ASN A 1 91 ? -1.720 9.106 5.415 1.00 94.44 91 ASN A O 1
ATOM 784 N N . VAL A 1 92 ? -3.623 8.027 5.903 1.00 95.38 92 VAL A N 1
ATOM 785 C CA . VAL A 1 92 ? -2.965 6.767 6.282 1.00 95.38 92 VAL A CA 1
ATOM 786 C C . VAL A 1 92 ? -2.209 6.142 5.102 1.00 95.38 92 VAL A C 1
ATOM 788 O O . VAL A 1 92 ? -1.149 5.556 5.299 1.00 95.38 92 VAL A O 1
ATOM 791 N N . LEU A 1 93 ? -2.742 6.241 3.879 1.00 96.50 93 LEU A N 1
ATOM 792 C CA . LEU A 1 93 ? -2.040 5.784 2.675 1.00 96.50 93 LEU A CA 1
ATOM 793 C C . LEU A 1 93 ? -0.842 6.674 2.337 1.00 96.50 93 LEU A C 1
ATOM 795 O O . LEU A 1 93 ? 0.188 6.139 1.943 1.00 96.50 93 LEU A O 1
ATOM 799 N N . ASP A 1 94 ? -0.977 7.993 2.494 1.00 93.69 94 ASP A N 1
ATOM 800 C CA . ASP A 1 94 ? 0.111 8.949 2.270 1.00 93.69 94 ASP A CA 1
ATOM 801 C C . ASP A 1 94 ? 1.273 8.671 3.252 1.00 93.69 94 ASP A C 1
ATOM 803 O O . ASP A 1 94 ? 2.414 8.544 2.812 1.00 93.69 94 ASP A O 1
ATOM 807 N N . ASP A 1 95 ? 0.975 8.471 4.546 1.00 94.44 95 ASP A N 1
ATOM 808 C CA . ASP A 1 95 ? 1.956 8.094 5.580 1.00 94.44 95 ASP A CA 1
ATOM 809 C C . ASP A 1 95 ? 2.605 6.734 5.266 1.00 94.44 95 ASP A C 1
ATOM 811 O O . ASP A 1 95 ? 3.822 6.583 5.319 1.00 94.44 95 ASP A O 1
ATOM 815 N N . TYR A 1 96 ? 1.806 5.735 4.869 1.00 96.69 96 TYR A N 1
ATOM 816 C CA . TYR A 1 96 ? 2.339 4.436 4.454 1.00 96.69 96 TYR A CA 1
ATOM 817 C C . TYR A 1 96 ? 3.290 4.560 3.265 1.00 96.69 96 TYR A C 1
ATOM 819 O O . TYR A 1 96 ? 4.343 3.941 3.273 1.00 96.69 96 TYR A O 1
ATOM 827 N N . LEU A 1 97 ? 2.933 5.324 2.232 1.00 95.12 97 LEU A N 1
ATOM 828 C CA . LEU A 1 97 ? 3.778 5.494 1.052 1.00 95.12 97 LEU A CA 1
ATOM 829 C C . LEU A 1 97 ? 5.097 6.188 1.392 1.00 95.12 97 LEU A C 1
ATOM 831 O O . LEU A 1 97 ? 6.131 5.759 0.891 1.00 95.12 97 LEU A O 1
ATOM 835 N N . ALA A 1 98 ? 5.064 7.218 2.237 1.00 91.94 98 ALA A N 1
ATOM 836 C CA . ALA A 1 98 ? 6.263 7.944 2.647 1.00 91.94 98 ALA A CA 1
ATOM 837 C C . ALA A 1 98 ? 7.259 7.050 3.403 1.00 91.94 98 ALA A C 1
ATOM 839 O O . ALA A 1 98 ? 8.454 7.107 3.125 1.00 91.94 98 ALA A O 1
ATOM 840 N N . GLU A 1 99 ? 6.759 6.200 4.302 1.00 92.50 99 GLU A N 1
ATOM 841 C CA . GLU A 1 99 ? 7.597 5.376 5.183 1.00 92.50 99 GLU A CA 1
ATOM 842 C C . GLU A 1 99 ? 7.941 4.004 4.589 1.00 92.50 99 GLU A C 1
ATOM 844 O O . GLU A 1 99 ? 9.010 3.458 4.827 1.00 92.50 99 GLU A O 1
ATOM 849 N N . ALA A 1 100 ? 7.036 3.403 3.814 1.00 94.38 100 ALA A N 1
ATOM 850 C CA . ALA A 1 100 ? 7.229 2.055 3.279 1.00 94.38 100 ALA A CA 1
ATOM 851 C C . ALA A 1 100 ? 7.957 2.025 1.935 1.00 94.38 100 ALA A C 1
ATOM 853 O O . ALA A 1 100 ? 8.398 0.949 1.528 1.00 94.38 100 ALA A O 1
ATOM 854 N N . TRP A 1 101 ? 8.008 3.147 1.213 1.00 93.88 101 TRP A N 1
ATOM 855 C CA . TRP A 1 101 ? 8.527 3.210 -0.150 1.00 93.88 101 TRP A CA 1
ATOM 856 C C . TRP A 1 101 ? 9.579 4.309 -0.297 1.00 93.88 101 TRP A C 1
ATOM 858 O O . TRP A 1 101 ? 9.289 5.439 -0.694 1.00 93.88 101 TRP A O 1
ATOM 868 N N . GLY A 1 102 ? 10.834 3.938 -0.048 1.00 86.56 102 GLY A N 1
ATOM 869 C CA . GLY A 1 102 ? 11.985 4.801 -0.275 1.00 86.56 102 GLY A CA 1
ATOM 870 C C . GLY A 1 102 ? 12.209 5.043 -1.768 1.00 86.56 102 GLY A C 1
ATOM 871 O O . GLY A 1 102 ? 12.267 4.107 -2.569 1.00 86.56 102 GLY A O 1
ATOM 872 N N . ASN A 1 103 ? 12.351 6.306 -2.171 1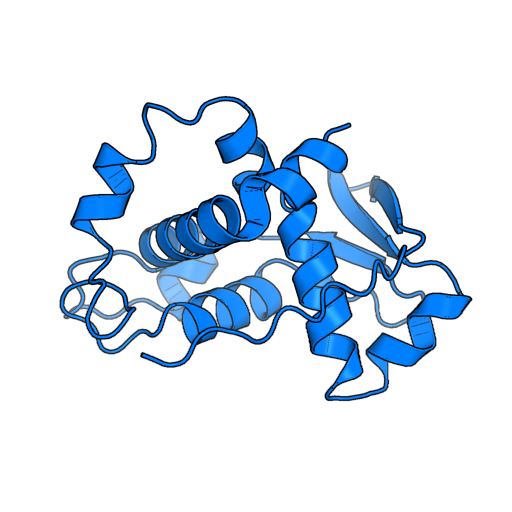.00 72.56 103 ASN A N 1
ATOM 873 C CA . ASN A 1 103 ? 12.751 6.638 -3.535 1.00 72.56 103 ASN A CA 1
ATOM 874 C C . ASN A 1 103 ? 14.280 6.660 -3.624 1.00 72.56 103 ASN A C 1
ATOM 876 O O . ASN A 1 103 ? 14.937 7.535 -3.054 1.00 72.56 103 ASN A O 1
ATOM 880 N N . SER A 1 104 ? 14.846 5.739 -4.402 1.00 65.56 104 SER A N 1
ATOM 881 C CA . SER A 1 104 ? 16.205 5.886 -4.910 1.00 65.56 104 SER A CA 1
ATOM 882 C C . SER A 1 104 ? 16.191 7.043 -5.913 1.00 65.56 104 SER A C 1
ATOM 884 O O . SER A 1 104 ? 15.925 6.863 -7.107 1.00 65.56 104 SER A O 1
ATOM 886 N N . ALA A 1 105 ? 16.432 8.254 -5.393 1.00 51.44 105 ALA A N 1
ATOM 887 C CA . ALA A 1 105 ? 16.229 9.547 -6.053 1.00 51.44 105 ALA A CA 1
ATOM 888 C C . ALA A 1 105 ? 16.905 9.699 -7.431 1.00 51.44 105 ALA A C 1
ATOM 890 O O . ALA A 1 105 ? 16.661 10.672 -8.145 1.00 51.44 105 ALA A O 1
ATOM 891 N N . THR A 1 106 ? 17.749 8.754 -7.835 1.00 52.72 106 THR A N 1
ATOM 892 C CA . THR A 1 106 ? 18.539 8.830 -9.056 1.00 52.72 106 THR A CA 1
ATOM 893 C C . THR A 1 106 ? 17.914 8.157 -10.284 1.00 52.72 106 THR A C 1
ATOM 895 O O . THR A 1 106 ? 18.328 8.512 -11.383 1.00 52.72 106 THR A O 1
ATOM 898 N N . HIS A 1 107 ? 16.911 7.267 -10.186 1.00 70.19 107 HIS A N 1
ATOM 899 C CA . HIS A 1 107 ? 16.432 6.535 -11.387 1.00 70.19 107 HIS A CA 1
ATOM 900 C C . HIS A 1 107 ? 14.932 6.193 -11.446 1.00 70.19 107 HIS A C 1
ATOM 902 O O . HIS A 1 107 ? 14.520 5.454 -12.337 1.00 70.19 107 HIS A O 1
ATOM 908 N N . GLY A 1 108 ? 14.102 6.745 -10.555 1.00 85.31 108 GLY A N 1
ATOM 909 C CA . GLY A 1 108 ? 12.671 6.412 -10.509 1.00 85.31 108 GLY A CA 1
ATOM 910 C C . GLY A 1 108 ? 12.404 4.976 -10.069 1.00 85.31 108 GLY A C 1
ATOM 911 O O . GLY A 1 108 ? 11.436 4.359 -10.513 1.00 85.31 108 GLY A O 1
ATOM 912 N N . THR A 1 109 ? 13.287 4.458 -9.217 1.00 92.06 109 THR A N 1
ATOM 913 C CA . THR A 1 109 ? 13.112 3.181 -8.536 1.00 92.06 109 THR A CA 1
ATOM 914 C C . THR A 1 109 ? 12.621 3.446 -7.123 1.00 92.06 109 THR A C 1
ATOM 916 O O . THR A 1 109 ? 13.274 4.158 -6.361 1.00 92.06 109 THR A O 1
ATOM 919 N N . PHE A 1 110 ? 11.493 2.839 -6.778 1.00 93.56 110 PHE A N 1
ATOM 920 C CA . PHE A 1 110 ? 10.984 2.793 -5.414 1.00 93.56 110 PHE A CA 1
ATOM 921 C C . PHE A 1 110 ? 11.334 1.446 -4.800 1.00 93.56 110 PHE A C 1
ATOM 923 O O . PHE A 1 110 ? 11.095 0.410 -5.422 1.00 93.56 110 PHE A O 1
ATOM 930 N N . ILE A 1 111 ? 11.901 1.475 -3.602 1.00 94.25 111 ILE A N 1
ATOM 931 C CA . ILE A 1 111 ? 12.319 0.303 -2.838 1.00 94.25 111 ILE A CA 1
ATOM 932 C C . ILE A 1 111 ? 11.379 0.181 -1.646 1.00 94.25 111 ILE A C 1
ATOM 934 O O . ILE A 1 111 ? 11.126 1.157 -0.939 1.00 94.25 111 ILE A O 1
ATOM 938 N N . ARG A 1 112 ? 10.807 -1.006 -1.456 1.00 94.56 112 ARG A N 1
ATOM 939 C CA . ARG A 1 112 ? 9.840 -1.254 -0.393 1.00 94.56 112 ARG A CA 1
ATOM 940 C C . ARG A 1 112 ? 10.531 -1.714 0.888 1.00 94.56 112 ARG A C 1
ATOM 942 O O . ARG A 1 112 ? 10.727 -2.916 1.077 1.00 94.56 112 ARG A O 1
ATOM 949 N N . GLU A 1 113 ? 10.780 -0.782 1.794 1.00 91.69 113 GLU A N 1
ATOM 950 C CA . GLU A 1 113 ? 11.461 -0.996 3.075 1.00 91.69 113 GLU A CA 1
ATOM 951 C C . GLU A 1 113 ? 10.525 -0.643 4.232 1.00 91.69 113 GLU A C 1
ATOM 953 O O . GLU A 1 113 ? 10.660 0.379 4.888 1.00 91.69 113 GLU A O 1
ATOM 958 N N . TRP A 1 114 ? 9.511 -1.481 4.465 1.00 93.94 114 TRP A N 1
ATOM 959 C CA . TRP A 1 114 ? 8.540 -1.207 5.527 1.00 93.94 114 TRP A CA 1
ATOM 960 C C . TRP A 1 114 ? 8.866 -1.946 6.822 1.00 93.94 114 TRP A C 1
ATOM 962 O O . TRP A 1 114 ? 8.512 -3.127 6.961 1.00 93.94 114 TRP A O 1
ATOM 972 N N . ASP A 1 115 ? 9.452 -1.232 7.781 1.00 93.12 115 ASP A N 1
ATOM 973 C CA . ASP A 1 115 ? 9.555 -1.682 9.167 1.00 93.12 115 ASP A CA 1
ATOM 974 C C . ASP A 1 115 ? 8.245 -1.389 9.918 1.00 93.12 115 ASP A C 1
ATOM 976 O O . ASP A 1 115 ? 7.835 -0.252 10.142 1.00 93.12 115 ASP A O 1
ATOM 980 N N . LYS A 1 116 ? 7.537 -2.456 10.296 1.00 93.25 116 LYS A N 1
ATOM 981 C CA . LYS A 1 116 ? 6.243 -2.357 10.985 1.00 93.25 116 LYS A CA 1
ATOM 982 C C . LYS A 1 116 ? 6.385 -1.936 12.441 1.00 93.25 116 LYS A C 1
ATOM 984 O O . LYS A 1 116 ? 5.432 -1.374 12.985 1.00 93.25 116 LYS A O 1
ATOM 989 N N . ASP A 1 117 ? 7.486 -2.297 13.083 1.00 93.12 117 ASP A N 1
ATOM 990 C CA . ASP A 1 117 ? 7.691 -2.048 14.504 1.00 93.12 117 ASP A CA 1
ATOM 991 C C . ASP A 1 117 ? 8.122 -0.597 14.712 1.00 93.12 117 ASP A C 1
ATOM 993 O O . ASP A 1 117 ? 7.557 0.077 15.576 1.00 93.12 117 ASP A O 1
ATOM 997 N N . GLU A 1 118 ? 9.005 -0.088 13.849 1.00 92.19 118 GLU A N 1
ATOM 998 C CA . GLU A 1 118 ? 9.333 1.341 13.771 1.00 92.19 118 GLU A CA 1
ATOM 999 C C . GLU A 1 118 ? 8.090 2.175 13.431 1.00 92.19 118 GLU A C 1
ATOM 10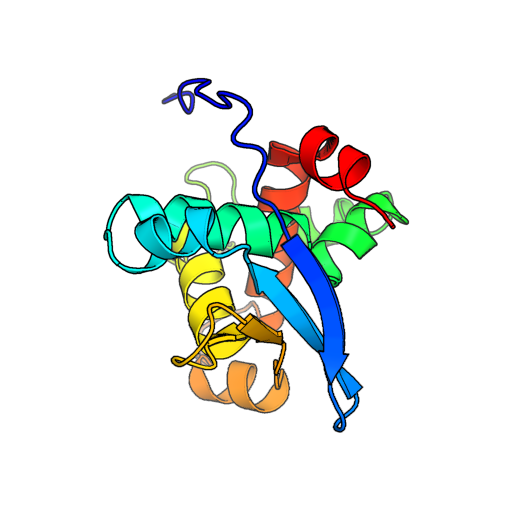01 O O . GLU A 1 118 ? 7.708 3.047 14.209 1.00 92.19 118 GLU A O 1
ATOM 1006 N N . PHE A 1 119 ? 7.341 1.808 12.383 1.00 91.88 119 PHE A N 1
ATOM 1007 C CA . PHE A 1 119 ? 6.119 2.530 12.010 1.00 91.88 119 PHE A CA 1
ATOM 1008 C C . PHE A 1 119 ? 5.075 2.564 13.137 1.00 91.88 119 PHE A C 1
ATOM 1010 O O . PHE A 1 119 ? 4.420 3.577 13.372 1.00 91.88 119 PHE A O 1
ATOM 1017 N N . ASN A 1 120 ? 4.876 1.451 13.855 1.00 93.06 120 ASN A N 1
ATOM 1018 C CA . ASN A 1 120 ? 3.954 1.452 14.990 1.00 93.06 120 ASN A CA 1
ATOM 1019 C C . ASN A 1 120 ? 4.426 2.386 16.102 1.00 93.06 120 ASN A C 1
ATOM 1021 O O . ASN A 1 120 ? 3.569 2.998 16.724 1.00 93.06 120 ASN A O 1
ATOM 1025 N N . LYS A 1 121 ? 5.736 2.463 16.358 1.00 91.50 121 LYS A N 1
ATOM 1026 C CA . LYS A 1 121 ? 6.328 3.303 17.402 1.00 91.50 121 LYS A CA 1
ATOM 1027 C C . LYS A 1 121 ? 6.225 4.789 17.057 1.00 91.50 121 LYS A C 1
ATOM 1029 O O . LYS A 1 121 ? 5.867 5.579 17.925 1.00 91.50 121 LYS A O 1
ATOM 1034 N N . ASP A 1 122 ? 6.488 5.155 15.808 1.00 89.81 122 ASP A N 1
ATOM 1035 C CA . ASP A 1 122 ? 6.501 6.557 15.374 1.00 89.81 122 ASP A CA 1
ATOM 1036 C C . ASP A 1 122 ? 5.099 7.167 15.314 1.00 89.81 122 ASP A C 1
ATOM 1038 O O . ASP A 1 122 ? 4.903 8.341 15.631 1.00 89.81 122 ASP A O 1
ATOM 1042 N N . TYR A 1 123 ? 4.104 6.345 14.975 1.00 86.19 123 TYR A N 1
ATOM 1043 C CA . TYR A 1 123 ? 2.701 6.747 14.883 1.00 86.19 123 TYR A CA 1
ATOM 1044 C C . TYR A 1 123 ? 1.866 6.290 16.089 1.00 86.19 123 TYR A C 1
ATOM 1046 O O . TYR A 1 123 ? 0.633 6.372 16.053 1.00 86.19 123 TYR A O 1
ATOM 1054 N N . GLU A 1 124 ? 2.497 5.782 17.156 1.00 85.94 124 GLU A N 1
ATOM 1055 C CA . GLU A 1 124 ? 1.780 5.327 18.347 1.00 85.94 124 GLU A CA 1
ATOM 1056 C C . GLU A 1 124 ? 1.059 6.499 19.015 1.00 85.94 124 GLU A C 1
ATOM 1058 O O . GLU A 1 124 ? 1.642 7.537 19.331 1.00 85.94 124 GLU A O 1
ATOM 1063 N N . ASN A 1 125 ? -0.222 6.302 19.311 1.00 81.75 125 ASN A N 1
ATOM 1064 C CA . ASN A 1 125 ? -0.956 7.169 20.211 1.00 81.75 125 ASN A CA 1
ATOM 1065 C C . ASN A 1 125 ? -1.605 6.307 21.298 1.00 81.75 125 ASN A C 1
ATOM 1067 O O . ASN A 1 125 ? -2.469 5.488 20.979 1.00 81.75 125 ASN A O 1
ATOM 1071 N N . PRO A 1 126 ? -1.262 6.508 22.583 1.00 80.00 126 PRO A N 1
ATOM 1072 C CA . PRO A 1 126 ? -1.813 5.720 23.687 1.00 80.00 126 PRO A CA 1
ATOM 1073 C C . PRO A 1 126 ? -3.343 5.760 23.805 1.00 80.00 126 PRO A C 1
ATOM 1075 O O . PRO A 1 126 ? -3.930 4.914 24.475 1.00 80.00 126 PRO A O 1
ATOM 1078 N N . SER A 1 127 ? -3.994 6.759 23.198 1.00 78.31 127 SER A N 1
ATOM 1079 C CA . SER A 1 127 ? -5.455 6.903 23.209 1.00 78.31 127 SER A CA 1
ATOM 1080 C C . SER A 1 127 ? -6.153 6.159 22.067 1.00 78.31 127 SER A C 1
ATOM 1082 O O . SER A 1 127 ? -7.380 6.038 22.087 1.00 78.31 127 SER A O 1
ATOM 1084 N N . ASP A 1 128 ? -5.407 5.683 21.068 1.00 79.75 128 ASP A N 1
ATOM 1085 C CA . ASP A 1 128 ? -5.980 5.022 19.904 1.00 79.75 128 ASP A CA 1
ATOM 1086 C C . ASP A 1 128 ? -6.201 3.528 20.167 1.00 79.75 128 ASP A C 1
ATOM 1088 O O . ASP A 1 128 ? -5.373 2.811 20.722 1.00 79.75 128 ASP A O 1
ATOM 1092 N N . THR A 1 129 ? -7.366 3.044 19.741 1.00 83.94 129 THR A N 1
ATOM 1093 C CA . THR A 1 129 ? -7.771 1.634 19.901 1.00 83.94 129 THR A CA 1
ATOM 1094 C C . THR A 1 129 ? -7.285 0.741 18.760 1.00 83.94 129 THR A C 1
ATOM 1096 O O . THR A 1 129 ? -7.400 -0.480 18.838 1.00 83.94 129 THR A O 1
ATOM 1099 N N . VAL A 1 130 ? -6.741 1.343 17.699 1.00 87.94 130 VAL A N 1
ATOM 1100 C CA . VAL A 1 130 ? -6.272 0.672 16.485 1.00 87.94 130 VAL A CA 1
ATOM 1101 C C . VAL A 1 130 ? -4.789 0.968 16.318 1.00 87.94 130 VAL A C 1
ATOM 1103 O O . VAL A 1 130 ? -4.386 2.128 16.318 1.00 87.94 130 VAL A O 1
ATOM 1106 N N . LYS A 1 131 ? -3.973 -0.075 16.136 1.00 91.31 131 LYS A N 1
ATOM 1107 C CA . LYS A 1 131 ? -2.536 0.099 15.883 1.00 91.31 131 LYS A CA 1
ATOM 1108 C C . LYS A 1 131 ? -2.294 0.760 14.516 1.00 91.31 131 LYS A C 1
ATOM 1110 O O . LYS A 1 131 ? -3.006 0.412 13.567 1.00 91.31 131 LYS A O 1
ATOM 1115 N N . PRO A 1 132 ? -1.253 1.597 14.350 1.00 93.44 132 PRO A N 1
ATOM 1116 C CA . PRO A 1 132 ? -0.943 2.236 13.067 1.00 93.44 132 PRO A CA 1
ATOM 1117 C C . PRO A 1 132 ? -0.839 1.249 11.895 1.00 93.44 132 PRO A C 1
ATOM 1119 O O . PRO A 1 132 ? -1.482 1.418 10.862 1.00 93.44 132 PRO A O 1
ATOM 1122 N N . THR A 1 133 ? -0.136 0.129 12.073 1.00 94.38 133 THR A N 1
ATOM 1123 C CA . THR A 1 133 ? -0.030 -0.910 11.029 1.00 94.38 133 THR A CA 1
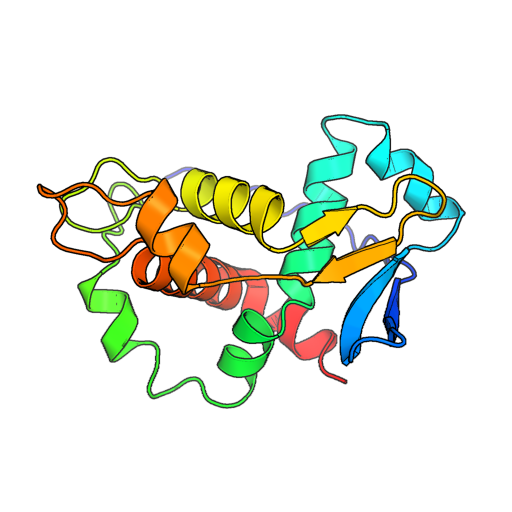ATOM 1124 C C . THR A 1 133 ? -1.357 -1.601 10.692 1.00 94.38 133 THR A C 1
ATOM 1126 O O . THR A 1 133 ? -1.519 -2.125 9.587 1.00 94.38 133 THR A O 1
ATOM 1129 N N . GLU A 1 134 ? -2.320 -1.636 11.616 1.00 92.94 134 GLU A N 1
ATOM 1130 C CA . GLU A 1 134 ? -3.666 -2.150 11.346 1.00 92.94 134 GLU A CA 1
ATOM 1131 C C . GLU A 1 134 ? -4.509 -1.130 10.582 1.00 92.94 134 GLU A C 1
ATOM 1133 O O . GLU A 1 134 ? -5.180 -1.507 9.618 1.00 92.94 134 GLU A O 1
ATOM 1138 N N . ALA A 1 135 ? -4.388 0.154 10.927 1.00 94.25 135 ALA A N 1
ATOM 1139 C CA . ALA A 1 135 ? -4.962 1.246 10.150 1.00 94.25 135 ALA A CA 1
ATOM 1140 C C . ALA A 1 135 ? -4.442 1.245 8.703 1.00 94.25 135 ALA A C 1
ATOM 1142 O O . ALA A 1 135 ? -5.244 1.335 7.774 1.00 94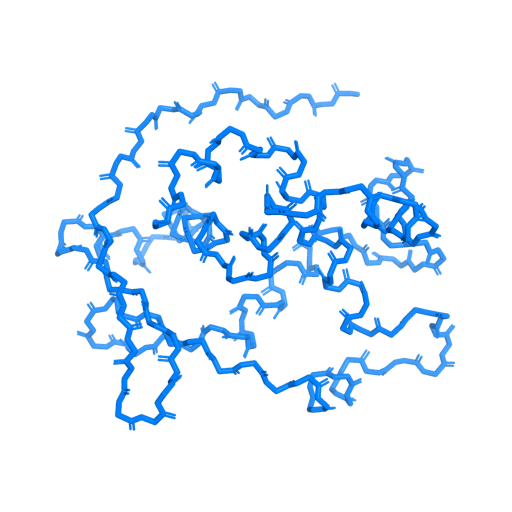.25 135 ALA A O 1
ATOM 1143 N N . VAL A 1 136 ? -3.134 1.047 8.496 1.00 95.69 136 VAL A N 1
ATOM 1144 C CA . VAL A 1 136 ? -2.526 0.917 7.158 1.00 95.69 136 VAL A CA 1
ATOM 1145 C C . VAL A 1 136 ? -3.151 -0.226 6.371 1.00 95.69 136 VAL A C 1
ATOM 1147 O O . VAL A 1 136 ? -3.593 -0.034 5.241 1.00 95.69 136 VAL A O 1
ATOM 1150 N N . ARG A 1 137 ? -3.250 -1.424 6.956 1.00 94.75 137 ARG A N 1
ATOM 1151 C CA . ARG A 1 137 ? -3.845 -2.570 6.248 1.00 94.75 137 ARG A CA 1
ATOM 1152 C C . ARG A 1 137 ? -5.312 -2.333 5.898 1.00 94.75 137 ARG A C 1
ATOM 1154 O O . ARG A 1 137 ? -5.731 -2.711 4.809 1.00 94.75 137 ARG A O 1
ATOM 1161 N N . ALA A 1 138 ? -6.070 -1.691 6.785 1.00 94.31 138 ALA A N 1
ATOM 1162 C CA . ALA A 1 138 ? -7.450 -1.308 6.513 1.00 94.31 138 ALA A CA 1
ATOM 1163 C C . ALA A 1 138 ? -7.545 -0.286 5.371 1.00 94.31 138 ALA A C 1
ATOM 1165 O O . ALA A 1 138 ? -8.385 -0.424 4.484 1.00 94.31 138 ALA A O 1
ATOM 1166 N N . ALA A 1 139 ? -6.655 0.706 5.345 1.00 95.81 139 ALA A N 1
ATOM 1167 C CA . ALA A 1 139 ? -6.591 1.698 4.280 1.00 95.81 139 ALA A CA 1
ATOM 1168 C C . ALA A 1 139 ? -6.214 1.074 2.925 1.00 95.81 139 ALA A C 1
ATOM 1170 O O . ALA A 1 139 ? -6.877 1.336 1.920 1.00 95.81 139 ALA A O 1
ATOM 1171 N N . LEU A 1 140 ? -5.222 0.180 2.902 1.00 96.06 140 LEU A N 1
ATOM 1172 C CA . LEU A 1 140 ? -4.837 -0.586 1.712 1.00 96.06 140 LEU A CA 1
ATOM 1173 C C . LEU A 1 140 ? -5.961 -1.514 1.238 1.00 96.06 140 LEU A C 1
ATOM 1175 O O . LEU A 1 140 ? -6.128 -1.723 0.039 1.00 96.06 140 LEU A O 1
ATOM 1179 N N . TRP A 1 141 ? -6.765 -2.051 2.158 1.00 94.25 141 TRP A N 1
ATOM 1180 C CA . TRP A 1 141 ? -7.944 -2.836 1.807 1.00 94.25 141 TRP A CA 1
ATOM 1181 C C . TRP A 1 141 ? -9.020 -1.977 1.128 1.00 94.25 141 TRP A C 1
ATOM 1183 O O . TRP A 1 141 ? -9.563 -2.378 0.101 1.00 94.25 141 TRP A O 1
ATOM 1193 N N . VAL A 1 142 ? -9.292 -0.769 1.638 1.00 94.38 142 VAL A N 1
ATOM 1194 C CA . VAL A 1 142 ? -10.196 0.189 0.969 1.00 94.38 142 VAL A CA 1
ATOM 1195 C C . VAL A 1 142 ? -9.689 0.527 -0.433 1.00 94.38 142 VAL A C 1
ATOM 1197 O O . VAL A 1 142 ? -10.478 0.549 -1.382 1.00 94.38 142 VAL A O 1
ATOM 1200 N N . PHE A 1 143 ? -8.380 0.752 -0.576 1.00 95.50 143 PHE A N 1
ATOM 1201 C CA . PHE A 1 143 ? -7.756 0.966 -1.879 1.00 95.50 143 PHE A CA 1
ATOM 1202 C C . PHE A 1 143 ? -7.980 -0.232 -2.811 1.00 95.50 143 PHE A C 1
ATOM 1204 O O . PHE A 1 143 ? -8.441 -0.035 -3.934 1.00 95.50 143 PHE A O 1
ATOM 1211 N N . TYR A 1 144 ? -7.729 -1.459 -2.343 1.00 94.50 144 TYR A N 1
ATOM 1212 C CA . TYR A 1 144 ? -7.959 -2.680 -3.119 1.00 94.50 144 TYR A CA 1
ATOM 1213 C C . TYR A 1 144 ? -9.407 -2.791 -3.601 1.00 94.50 144 TYR A C 1
ATOM 1215 O O . TYR A 1 144 ? -9.625 -2.941 -4.795 1.00 94.50 144 TYR A O 1
ATOM 1223 N N . VAL A 1 145 ? -10.395 -2.672 -2.708 1.00 92.25 145 VAL A N 1
ATOM 1224 C CA . VAL A 1 145 ? -11.819 -2.806 -3.072 1.00 92.25 145 VAL A CA 1
ATOM 1225 C C . VAL A 1 145 ? -12.237 -1.756 -4.106 1.00 92.25 145 VAL A C 1
ATOM 1227 O O . VAL A 1 145 ? -13.035 -2.045 -4.992 1.00 92.25 145 VAL A O 1
ATOM 1230 N N . THR A 1 146 ? -11.672 -0.550 -4.029 1.00 93.12 146 THR A N 1
ATOM 1231 C CA . THR A 1 146 ? -11.962 0.534 -4.983 1.00 93.12 146 THR A CA 1
ATOM 1232 C C . THR A 1 146 ? -11.288 0.315 -6.346 1.00 93.12 146 THR A C 1
ATOM 1234 O O . THR A 1 146 ? -11.791 0.802 -7.352 1.00 93.12 146 THR A O 1
ATOM 1237 N N . ASN A 1 147 ? -10.181 -0.435 -6.395 1.00 94.94 147 ASN A N 1
ATOM 1238 C CA . ASN A 1 147 ? -9.336 -0.615 -7.584 1.00 94.94 147 ASN A CA 1
ATOM 1239 C C . ASN A 1 147 ? -9.145 -2.097 -7.954 1.00 94.94 147 ASN A C 1
ATOM 1241 O O . ASN A 1 147 ? -8.135 -2.475 -8.549 1.00 94.94 147 ASN A O 1
ATOM 1245 N N . GLU A 1 148 ? -10.096 -2.957 -7.582 1.00 93.75 148 GLU A N 1
ATOM 1246 C CA . GLU A 1 148 ? -9.929 -4.415 -7.599 1.00 93.75 148 GLU A CA 1
ATOM 1247 C C . GLU A 1 148 ? -9.530 -4.935 -8.982 1.00 93.75 148 GLU A C 1
ATOM 1249 O O . GLU A 1 148 ? -8.602 -5.737 -9.105 1.00 93.75 148 GLU A O 1
ATOM 1254 N N . LYS A 1 149 ? -10.205 -4.444 -10.027 1.00 93.81 149 LYS A N 1
ATOM 1255 C CA . LYS A 1 149 ? -9.905 -4.795 -11.417 1.00 93.81 149 LYS A CA 1
ATOM 1256 C C . LYS A 1 149 ? -8.467 -4.412 -11.782 1.00 93.81 149 LYS A C 1
ATOM 1258 O O . LYS A 1 149 ? -7.694 -5.271 -12.189 1.00 93.81 149 LYS A O 1
ATOM 1263 N N . SER A 1 150 ? -8.088 -3.158 -11.544 1.00 94.69 150 SER A N 1
ATOM 1264 C CA . SER A 1 150 ? -6.765 -2.617 -11.872 1.00 94.69 150 SER A CA 1
ATOM 1265 C C . SER A 1 150 ? -5.623 -3.334 -11.141 1.00 94.69 150 SER A C 1
ATOM 1267 O O . SER A 1 150 ? -4.545 -3.495 -11.719 1.00 94.69 150 SER A O 1
ATOM 1269 N N . VAL A 1 151 ? -5.855 -3.803 -9.906 1.00 94.69 151 VAL A N 1
ATOM 1270 C CA . VAL A 1 151 ? -4.914 -4.652 -9.150 1.00 94.69 151 VAL A CA 1
ATOM 1271 C C . VAL A 1 151 ? -4.811 -6.045 -9.772 1.00 94.69 151 VAL A C 1
ATOM 1273 O O . VAL A 1 151 ? -3.704 -6.542 -9.977 1.00 94.69 151 VAL A O 1
ATOM 1276 N N . LYS A 1 152 ? -5.950 -6.681 -10.077 1.00 93.25 152 LYS A N 1
ATOM 1277 C CA . LYS A 1 152 ? -6.002 -8.033 -10.659 1.00 93.25 152 LYS A CA 1
ATOM 1278 C C . LYS A 1 152 ? -5.343 -8.098 -12.036 1.00 93.25 152 LYS A C 1
ATOM 1280 O O . LYS A 1 152 ? -4.582 -9.029 -12.283 1.00 93.25 152 LYS A O 1
ATOM 1285 N N . ASP A 1 153 ? -5.549 -7.080 -12.867 1.00 92.75 153 ASP A N 1
ATOM 1286 C CA . ASP A 1 153 ? -4.940 -6.953 -14.200 1.00 92.75 153 ASP A CA 1
ATOM 1287 C C . ASP A 1 153 ? -3.406 -6.795 -14.144 1.00 92.75 153 ASP A C 1
ATOM 1289 O O . ASP A 1 153 ? -2.722 -6.945 -15.154 1.00 92.75 153 ASP A O 1
ATOM 1293 N N . ARG A 1 154 ? -2.853 -6.493 -12.961 1.00 90.50 154 ARG A N 1
ATOM 1294 C CA . ARG A 1 154 ? -1.417 -6.316 -12.708 1.00 90.50 154 ARG A CA 1
ATOM 1295 C C . ARG A 1 154 ? -0.831 -7.418 -11.829 1.00 90.50 154 ARG A C 1
ATOM 1297 O O . ARG A 1 154 ? 0.272 -7.234 -11.326 1.00 90.50 154 ARG A O 1
ATOM 1304 N N . LEU A 1 155 ? -1.531 -8.518 -11.558 1.00 89.81 155 LEU A N 1
ATOM 1305 C CA . LEU A 1 155 ? -0.914 -9.628 -10.827 1.00 89.81 155 LEU A CA 1
ATOM 1306 C C . LEU A 1 155 ? 0.204 -10.266 -11.680 1.00 89.81 155 LEU A C 1
ATOM 1308 O O . LEU A 1 155 ? 0.001 -10.429 -12.881 1.00 89.81 155 LEU A O 1
ATOM 1312 N N . PRO A 1 156 ? 1.366 -10.601 -11.087 1.00 78.19 156 PRO A N 1
ATOM 1313 C CA . PRO A 1 156 ? 2.422 -11.337 -11.779 1.00 78.19 156 PRO A CA 1
ATOM 1314 C C . PRO A 1 156 ? 2.035 -12.798 -12.022 1.00 78.19 156 PRO A C 1
ATOM 1316 O O . PRO A 1 156 ? 1.254 -13.346 -11.200 1.00 78.19 156 PRO A O 1
#

Foldseek 3Di:
DDDDPPPPPPPPWDWDWDADPVRWTKIFTDPVLVVLVVDPVSVVVVLLVCLLVPPLLLVCLVPVPVVCVVLVVQFDVVVTAGPPDPGHLVNLSVLCCVQQWDDPVPGRMTTGDDDQVVQQVVPPDPPDPAGSVSRNSSSSVVSCVVCVVSSVVPDD

Sequence (156 aa):
MYFFVNNESERNFTVQEAYDSDGCFTLTFGKRDLKYMKDPDGIELVYHEILLRDPIVRKFARSSNDYWERYRAVIRTEPLRIVNTRWKIKNVLDDYLAEAWGNSATHGTFIREWDKDEFNKDYENPSDTVKPTEAVRAALWVFYVTNEKSVKDRLP

Radius of gyration: 15.84 Å; chains: 1; bounding box: 42×32×44 Å

pLDDT: mean 85.53, std 14.55, range [28.72, 97.06]

Organism: NCBI:txid994334